Protein AF-A0A2Z3GHL6-F1 (afdb_monomer_lite)

pLDDT: mean 80.48, std 10.23, range [47.72, 93.94]

Radius of gyration: 21.12 Å; chains: 1; bounding box: 36×28×59 Å

Sequence (76 aa):
MQRATYLPHREGSAVQLPSGEACTRQPRLRHARLRWPIARCIRYATCTAENSYLRFLPDIYGRDAAIRRGLLSPAR

Foldseek 3Di:
DPPVVPQCVVQVHPDPDDDPVVCVVPVDDDDDDRPDDDDDDDDDDQWDQDPNDIDGHDPPVCPCVVVCCVVVPPDD

Secondary structure (DSSP, 8-state):
--HHHHHHHHTT----PPPHHHHHHS--------SS---------SEEEETTEEEE---TT-TTHHHHHHHHSPP-

Structure (mmCIF, N/CA/C/O backbone):
data_AF-A0A2Z3GHL6-F1
#
_entry.id   AF-A0A2Z3GHL6-F1
#
loop_
_atom_site.group_PDB
_atom_site.id
_atom_site.type_symbol
_atom_site.label_atom_id
_atom_site.label_alt_id
_atom_site.label_comp_id
_atom_site.label_asym_id
_atom_site.label_entity_id
_atom_site.label_seq_id
_atom_site.pdbx_PDB_ins_code
_atom_site.Cartn_x
_atom_site.Cartn_y
_atom_site.Cartn_z
_atom_site.occupancy
_atom_site.B_iso_or_equiv
_atom_site.auth_seq_id
_atom_site.auth_comp_id
_atom_site.auth_asym_id
_atom_site.auth_atom_id
_atom_site.pdbx_PDB_model_num
ATOM 1 N N . MET A 1 1 ? -5.991 15.590 8.765 1.00 47.72 1 MET A N 1
ATOM 2 C CA . MET A 1 1 ? -6.006 14.365 9.603 1.00 47.72 1 MET A CA 1
ATOM 3 C C . MET A 1 1 ? -7.387 13.697 9.560 1.00 47.72 1 MET A C 1
ATOM 5 O O . MET A 1 1 ? -8.154 13.857 10.492 1.00 47.72 1 MET A O 1
ATOM 9 N N . GLN A 1 2 ? -7.745 12.979 8.486 1.00 56.56 2 GLN A N 1
ATOM 10 C CA . GLN A 1 2 ? -9.101 12.395 8.333 1.00 56.56 2 GLN A CA 1
ATOM 11 C C . GLN A 1 2 ? -9.159 10.864 8.516 1.00 56.56 2 GLN A C 1
ATOM 13 O O . GLN A 1 2 ? -10.235 10.292 8.619 1.00 56.56 2 GLN A O 1
ATOM 18 N N . ARG A 1 3 ? -8.010 10.172 8.580 1.00 58.53 3 ARG A N 1
ATOM 19 C CA . ARG A 1 3 ? -7.974 8.695 8.602 1.00 58.53 3 ARG A CA 1
ATOM 20 C C . ARG A 1 3 ? -8.169 8.071 9.987 1.00 58.53 3 ARG A C 1
ATOM 22 O O . ARG A 1 3 ? -8.691 6.967 10.075 1.00 58.53 3 ARG A O 1
ATOM 29 N N . ALA A 1 4 ? -7.762 8.757 11.057 1.00 66.31 4 ALA A N 1
ATOM 30 C CA . ALA A 1 4 ? -7.800 8.193 12.410 1.00 66.31 4 ALA A CA 1
ATOM 31 C C . ALA A 1 4 ? -9.226 8.081 12.980 1.00 66.31 4 ALA A C 1
ATOM 33 O O . ALA A 1 4 ? -9.494 7.182 13.769 1.00 66.31 4 ALA A O 1
ATOM 34 N N . THR A 1 5 ? -10.148 8.951 12.555 1.00 71.19 5 THR A N 1
ATOM 35 C CA . THR A 1 5 ? -11.555 8.971 12.997 1.00 71.19 5 THR A CA 1
ATOM 36 C C . THR A 1 5 ? -12.441 7.972 12.253 1.00 71.19 5 THR A C 1
ATOM 38 O O . THR A 1 5 ? -13.467 7.558 12.788 1.00 71.19 5 THR A O 1
ATOM 41 N N . TYR A 1 6 ? -12.044 7.550 11.048 1.00 74.44 6 TYR A N 1
ATOM 42 C CA . TYR A 1 6 ? -12.850 6.665 10.202 1.00 74.44 6 TYR A CA 1
ATOM 43 C C . TYR A 1 6 ? -13.122 5.305 10.859 1.00 74.44 6 TYR A C 1
ATOM 45 O O . TYR A 1 6 ? -14.252 4.822 10.845 1.00 74.44 6 TYR A O 1
ATOM 53 N N . LEU A 1 7 ? -12.096 4.696 11.462 1.00 78.50 7 LEU A N 1
ATOM 54 C CA . LEU A 1 7 ? -12.210 3.366 12.064 1.00 78.50 7 LEU A CA 1
ATOM 55 C C . LEU A 1 7 ? -13.125 3.350 13.306 1.00 78.50 7 LEU A C 1
ATOM 57 O O . LEU A 1 7 ? -14.037 2.526 13.325 1.00 78.50 7 LEU A O 1
ATOM 61 N N . PRO A 1 8 ? -12.975 4.258 14.297 1.00 75.31 8 PRO A N 1
ATOM 62 C CA . PRO A 1 8 ? -13.916 4.348 15.417 1.00 75.31 8 PRO A CA 1
ATOM 63 C C . PRO A 1 8 ? -15.357 4.630 14.983 1.00 75.31 8 PRO A C 1
ATOM 65 O O . PRO A 1 8 ? -16.283 4.002 15.491 1.00 75.31 8 PRO A O 1
ATOM 68 N N . HIS A 1 9 ? -15.546 5.533 14.015 1.00 75.94 9 HIS A N 1
ATOM 69 C CA . HIS A 1 9 ? -16.878 5.907 13.545 1.00 75.94 9 HIS A CA 1
ATOM 70 C C . HIS A 1 9 ? -17.587 4.743 12.841 1.00 75.94 9 HIS A C 1
ATOM 72 O O . HIS A 1 9 ? -18.764 4.492 13.087 1.00 75.94 9 HIS A O 1
ATOM 78 N N . ARG A 1 10 ? -16.874 3.994 11.989 1.00 72.94 10 ARG A N 1
ATOM 79 C CA . ARG A 1 10 ? -17.412 2.795 11.324 1.00 72.94 10 ARG A CA 1
ATOM 80 C C . ARG A 1 10 ? -17.875 1.729 12.324 1.00 72.94 10 ARG A C 1
ATOM 82 O O . ARG A 1 10 ? -18.815 0.998 12.043 1.00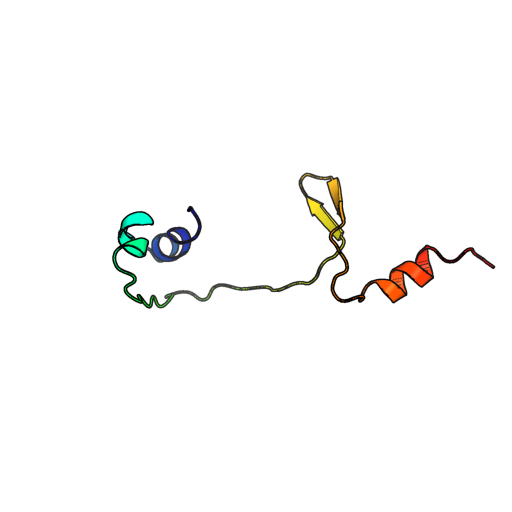 72.94 10 ARG A O 1
ATOM 89 N N . GLU A 1 11 ? -17.228 1.655 13.481 1.00 76.56 11 GLU A N 1
ATOM 90 C CA . GLU A 1 11 ? -17.520 0.702 14.559 1.00 76.56 11 GLU A CA 1
ATOM 91 C C . GLU A 1 11 ? -18.647 1.166 15.502 1.00 76.56 11 GLU A C 1
ATOM 93 O O . GLU A 1 11 ? -18.855 0.579 16.566 1.00 76.56 11 GLU A O 1
ATOM 98 N N . GLY A 1 12 ? -19.350 2.254 15.156 1.00 72.31 12 GLY A N 1
ATOM 99 C CA . GLY A 1 12 ? -20.402 2.844 15.991 1.00 72.31 12 GLY A CA 1
ATOM 100 C C . GLY A 1 12 ? -19.880 3.418 17.311 1.00 72.31 12 GLY A C 1
ATOM 101 O O . GLY A 1 12 ? -20.651 3.671 18.233 1.00 72.31 12 GLY A O 1
ATOM 102 N N . SER A 1 13 ? -18.564 3.604 17.432 1.00 68.75 13 SER A N 1
ATOM 103 C CA . SER A 1 13 ? -17.940 4.151 18.628 1.00 68.75 13 SER A CA 1
ATOM 104 C C . SER A 1 13 ? -17.814 5.664 18.483 1.00 68.75 13 SER A C 1
ATOM 106 O O . SER A 1 13 ? -17.001 6.156 17.702 1.00 68.75 13 SER A O 1
ATOM 108 N N . ALA A 1 14 ? -18.573 6.413 19.287 1.00 65.00 14 ALA A N 1
ATOM 109 C CA . ALA A 1 14 ? -18.459 7.868 19.419 1.00 65.00 14 ALA A CA 1
ATOM 110 C C . ALA A 1 14 ? -17.204 8.275 20.222 1.00 65.00 14 ALA A C 1
ATOM 112 O O . ALA A 1 14 ? -17.262 9.066 21.162 1.00 65.00 14 ALA A O 1
ATOM 113 N N . VAL A 1 15 ? -16.048 7.692 19.892 1.00 68.62 15 VAL A N 1
ATOM 114 C CA . VAL A 1 15 ? -14.779 8.054 20.523 1.00 68.62 15 VAL A CA 1
ATOM 115 C C . VAL A 1 15 ? -14.381 9.425 19.996 1.00 68.62 15 VAL A C 1
ATOM 117 O O . VAL A 1 15 ? -13.937 9.557 18.855 1.00 68.62 15 VAL A O 1
ATOM 120 N N . GLN A 1 16 ? -14.519 10.448 20.839 1.00 69.44 16 GLN A N 1
ATOM 121 C CA . GLN A 1 16 ? -13.879 11.734 20.596 1.00 69.44 16 GLN A CA 1
ATOM 122 C C . GLN A 1 16 ? -12.364 11.528 20.667 1.00 69.44 16 GLN A C 1
ATOM 124 O O . GLN A 1 16 ? -11.784 11.339 21.740 1.00 69.44 16 GLN A O 1
ATOM 129 N N . LEU A 1 17 ? -11.722 11.498 19.500 1.00 74.75 17 LEU A N 1
ATOM 130 C CA . LEU A 1 17 ? -10.270 11.483 19.430 1.00 74.75 17 LEU A CA 1
ATOM 131 C C . LEU A 1 17 ? -9.747 12.865 19.846 1.00 74.75 17 LEU A C 1
ATOM 133 O O . LEU A 1 17 ? -10.281 13.875 19.382 1.00 74.75 17 LEU A O 1
ATOM 137 N N . PRO A 1 18 ? -8.715 12.932 20.707 1.00 73.50 18 PRO A N 1
ATOM 138 C CA . PRO A 1 18 ? -8.060 14.195 21.020 1.00 73.50 18 PRO A CA 1
ATOM 139 C C . PRO A 1 18 ? -7.541 14.863 19.742 1.00 73.50 18 PRO A C 1
ATOM 141 O O . PRO A 1 18 ? -7.180 14.188 18.772 1.00 73.50 18 PRO A O 1
ATOM 144 N N . SER A 1 19 ? -7.491 16.196 19.746 1.00 76.94 19 SER A N 1
ATOM 145 C CA . SER A 1 19 ? -6.910 16.949 18.636 1.00 76.94 19 SER A CA 1
ATOM 146 C C . SER A 1 19 ? -5.445 16.554 18.426 1.00 76.94 19 SER A C 1
ATOM 148 O O . SER A 1 19 ? -4.757 16.122 19.357 1.00 76.94 19 SER A O 1
ATOM 150 N N . GLY A 1 20 ? -4.945 16.718 17.199 1.00 76.31 20 GLY A N 1
ATOM 151 C CA . GLY A 1 20 ? -3.550 16.395 16.887 1.00 76.31 20 GLY A CA 1
ATOM 152 C C . GLY A 1 20 ? -2.561 17.131 17.796 1.00 76.31 20 GLY A C 1
ATOM 153 O O . GLY A 1 20 ? -1.629 16.520 18.302 1.00 76.31 20 GLY A O 1
ATOM 154 N N . GLU A 1 21 ? -2.829 18.403 18.100 1.00 79.75 21 GLU A N 1
ATOM 155 C CA . GLU A 1 21 ? -2.010 19.200 19.020 1.00 79.75 21 GLU A CA 1
ATOM 156 C C . GLU A 1 21 ? -2.019 18.671 20.459 1.00 79.75 21 GLU A C 1
ATOM 158 O O . GLU A 1 21 ? -0.986 18.691 21.131 1.00 79.75 21 GLU A O 1
ATOM 163 N N . ALA A 1 22 ? -3.169 18.187 20.944 1.00 77.69 22 ALA A N 1
ATOM 164 C CA . ALA A 1 22 ? -3.273 17.581 22.269 1.00 77.69 22 ALA A CA 1
ATOM 165 C C . ALA A 1 22 ? -2.481 16.264 22.341 1.00 77.69 22 ALA A C 1
ATOM 167 O O . ALA A 1 22 ? -1.818 16.003 23.345 1.00 77.69 22 ALA A O 1
ATOM 168 N N . CYS A 1 23 ? -2.479 15.475 21.260 1.00 77.81 23 CYS A N 1
ATOM 169 C CA . CYS A 1 23 ? -1.628 14.288 21.133 1.00 77.81 23 CYS A CA 1
ATOM 170 C C . CYS A 1 23 ? -0.134 14.629 21.109 1.00 77.81 23 CYS A C 1
ATOM 172 O O . CYS A 1 23 ? 0.647 13.915 21.729 1.00 77.81 23 CYS A O 1
ATOM 174 N N . THR A 1 24 ? 0.273 15.704 20.425 1.00 81.94 24 THR A N 1
ATOM 175 C CA . THR A 1 24 ? 1.680 16.135 20.397 1.00 81.94 24 THR A CA 1
ATOM 176 C C . THR A 1 24 ? 2.155 16.588 21.774 1.00 81.94 24 THR A C 1
ATOM 178 O O . THR A 1 24 ? 3.261 16.247 22.182 1.00 81.94 24 THR A O 1
ATOM 181 N N . ARG A 1 25 ? 1.314 17.325 22.512 1.00 83.81 25 ARG A N 1
ATOM 182 C CA . ARG A 1 25 ? 1.646 17.805 23.863 1.00 83.81 25 ARG A CA 1
ATOM 183 C C . ARG A 1 25 ? 1.704 16.685 24.899 1.00 83.81 25 ARG A C 1
ATOM 185 O O . ARG A 1 25 ? 2.500 16.767 25.827 1.00 83.81 25 ARG A O 1
ATOM 192 N N . GLN A 1 26 ? 0.860 15.661 24.772 1.00 81.38 26 GLN A N 1
ATOM 193 C CA . GLN A 1 26 ? 0.841 14.511 25.678 1.00 81.38 26 GLN A CA 1
ATOM 194 C C . GLN A 1 26 ? 0.613 13.213 24.894 1.00 81.38 26 GLN A C 1
ATOM 196 O O . GLN A 1 26 ? -0.531 12.753 24.776 1.00 81.38 26 GLN A O 1
ATOM 201 N N . PRO A 1 27 ? 1.686 12.589 24.378 1.00 78.88 27 PRO A N 1
ATOM 202 C CA . PRO A 1 27 ? 1.574 11.341 23.643 1.00 78.88 27 PRO A CA 1
ATOM 203 C C . PRO A 1 27 ? 1.210 10.213 24.612 1.00 78.88 27 PRO A C 1
ATOM 205 O O . PRO A 1 27 ? 2.058 9.619 25.272 1.00 78.88 27 PRO A O 1
ATOM 208 N N . ARG A 1 28 ? -0.086 9.918 24.717 1.00 80.94 28 ARG A N 1
ATOM 209 C CA . ARG A 1 28 ? -0.593 8.746 25.436 1.00 80.94 28 ARG A CA 1
ATOM 210 C C . ARG A 1 28 ? -0.945 7.661 24.433 1.00 80.94 28 ARG A C 1
ATOM 212 O O . ARG A 1 28 ? -1.799 7.873 23.570 1.00 80.94 28 ARG A O 1
ATOM 219 N N . LEU A 1 29 ? -0.316 6.495 24.572 1.00 79.81 29 LEU A N 1
ATOM 220 C CA . LEU A 1 29 ? -0.636 5.329 23.757 1.00 79.81 29 LEU A CA 1
ATOM 221 C C . LEU A 1 29 ? -2.083 4.898 24.026 1.00 79.81 29 LEU A C 1
ATOM 223 O O . LEU A 1 29 ? -2.478 4.687 25.173 1.00 79.81 29 LEU A O 1
ATOM 227 N N . ARG A 1 30 ? -2.877 4.769 22.962 1.00 77.00 30 ARG A N 1
ATOM 228 C CA . ARG A 1 30 ? -4.260 4.290 23.025 1.00 77.00 30 ARG A CA 1
ATOM 229 C C . ARG A 1 30 ? -4.412 3.109 22.085 1.00 7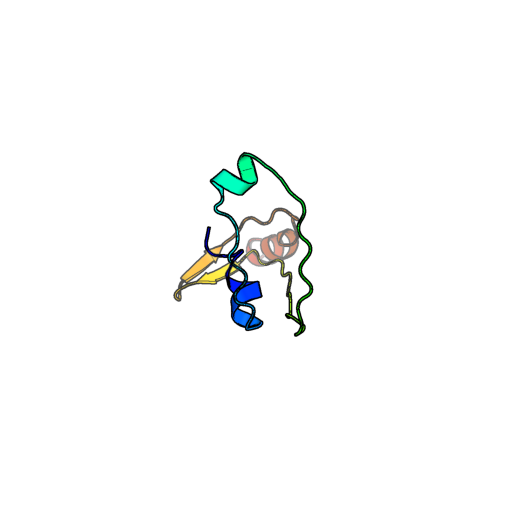7.00 30 ARG A C 1
ATOM 231 O O . ARG A 1 30 ? -4.155 3.229 20.891 1.00 77.00 30 ARG A O 1
ATOM 238 N N . HIS A 1 31 ? -4.856 1.986 22.628 1.00 79.56 31 HIS A N 1
ATOM 239 C CA . HIS A 1 31 ? -5.197 0.808 21.845 1.00 79.56 31 HIS A CA 1
ATOM 240 C C . HIS A 1 31 ? -6.703 0.798 21.595 1.00 79.56 31 HIS A C 1
ATOM 242 O O . HIS A 1 31 ? -7.486 1.022 22.516 1.00 79.56 31 HIS A O 1
ATOM 248 N N . ALA A 1 32 ? -7.107 0.515 20.361 1.00 76.31 32 ALA A N 1
ATOM 249 C CA . ALA A 1 32 ? -8.499 0.281 20.004 1.00 76.31 32 ALA A CA 1
ATOM 250 C C . ALA A 1 32 ? -8.599 -1.083 19.322 1.00 76.31 32 ALA A C 1
ATOM 252 O O . ALA A 1 32 ? -7.817 -1.388 18.420 1.00 76.31 32 ALA A O 1
ATOM 253 N N . ARG A 1 33 ? -9.549 -1.910 19.764 1.00 79.69 33 ARG A N 1
ATOM 254 C CA . ARG A 1 33 ? -9.903 -3.152 19.073 1.00 79.69 33 ARG A CA 1
ATOM 255 C C . ARG A 1 33 ? -11.032 -2.854 18.095 1.00 79.69 33 ARG A C 1
ATOM 257 O O . ARG A 1 33 ? -12.008 -2.208 18.466 1.00 79.69 33 ARG A O 1
ATOM 264 N N . LEU A 1 34 ? -10.882 -3.323 16.864 1.00 80.31 34 LEU A N 1
ATOM 265 C CA . LEU A 1 34 ? -11.958 -3.320 15.877 1.00 80.31 34 LEU A CA 1
ATOM 266 C C . LEU A 1 34 ? -12.923 -4.457 16.227 1.00 80.31 34 LEU A C 1
ATOM 268 O O . LEU A 1 34 ? -12.459 -5.544 16.580 1.00 80.31 34 LEU A O 1
ATOM 272 N N . ARG A 1 35 ? -14.237 -4.211 16.173 1.00 82.44 35 ARG A N 1
ATOM 273 C CA . ARG A 1 35 ? -15.232 -5.269 16.408 1.00 82.44 35 ARG A CA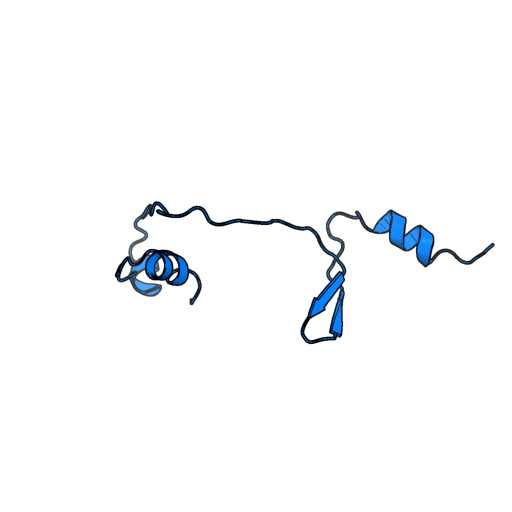 1
ATOM 274 C C . ARG A 1 35 ? -15.400 -6.111 15.151 1.00 82.44 35 ARG A C 1
ATOM 276 O O . ARG A 1 35 ? -15.592 -7.317 15.261 1.00 82.44 35 ARG A O 1
ATOM 283 N N . TRP A 1 36 ? -15.271 -5.495 13.976 1.00 81.81 36 TRP A N 1
ATOM 284 C CA . TRP A 1 36 ? -15.370 -6.170 12.690 1.00 81.81 36 TRP A CA 1
ATOM 285 C C . TRP A 1 36 ? -14.008 -6.248 11.995 1.00 81.81 36 TRP A C 1
ATOM 287 O O . TRP A 1 36 ? -13.258 -5.265 11.966 1.00 81.81 36 TRP A O 1
ATOM 297 N N . PRO A 1 37 ? -13.666 -7.398 11.387 1.00 83.50 37 PRO A N 1
ATOM 298 C CA . PRO A 1 37 ? -12.440 -7.514 10.618 1.00 83.50 37 PRO A CA 1
ATOM 299 C C . PRO A 1 37 ? -12.459 -6.547 9.430 1.00 83.50 37 PRO A C 1
ATOM 301 O O . PRO A 1 37 ? -13.481 -6.321 8.776 1.00 83.50 37 PRO A O 1
ATOM 304 N N . ILE A 1 38 ? -11.294 -5.979 9.128 1.00 84.12 38 ILE A N 1
ATOM 305 C CA . ILE A 1 38 ? -11.104 -5.094 7.982 1.00 84.12 38 ILE A CA 1
ATOM 306 C C . ILE A 1 38 ? -10.091 -5.740 7.059 1.00 84.12 38 ILE A C 1
ATOM 308 O O . ILE A 1 38 ? -8.940 -5.952 7.438 1.00 84.12 38 ILE A O 1
ATOM 312 N N . ALA A 1 39 ? -10.524 -6.035 5.836 1.00 85.94 39 ALA A N 1
ATOM 313 C CA . ALA A 1 39 ? -9.636 -6.546 4.811 1.00 85.94 39 ALA A CA 1
ATOM 314 C C . ALA A 1 39 ? -8.554 -5.500 4.505 1.00 85.94 39 ALA A C 1
ATOM 316 O O . ALA A 1 39 ? -8.848 -4.379 4.086 1.00 85.94 39 ALA A O 1
ATOM 317 N N . ARG A 1 40 ? -7.290 -5.875 4.711 1.00 85.06 40 ARG A N 1
ATOM 318 C CA . ARG A 1 40 ? -6.130 -5.067 4.341 1.00 85.06 40 ARG A CA 1
ATOM 319 C C . ARG A 1 40 ? -5.376 -5.789 3.236 1.00 85.06 40 ARG A C 1
ATOM 321 O O . ARG A 1 40 ? -4.697 -6.777 3.489 1.00 85.06 40 ARG A O 1
ATOM 328 N N . CYS A 1 41 ? -5.497 -5.290 2.011 1.00 86.81 41 CYS A N 1
ATOM 329 C CA . CYS A 1 41 ? -4.751 -5.810 0.874 1.00 86.81 41 CYS A CA 1
ATOM 330 C C . CYS A 1 41 ? -3.527 -4.924 0.631 1.00 86.81 41 CYS A C 1
ATOM 332 O O . CYS A 1 41 ? -3.667 -3.741 0.329 1.00 86.81 41 CYS A O 1
ATOM 334 N N . ILE A 1 42 ? -2.331 -5.490 0.789 1.00 88.25 42 ILE A N 1
ATOM 335 C CA . ILE A 1 42 ? -1.079 -4.822 0.432 1.00 88.25 42 ILE A CA 1
ATOM 336 C C . ILE A 1 42 ? -0.676 -5.366 -0.931 1.00 88.25 42 ILE A C 1
ATOM 338 O O . ILE A 1 42 ? -0.392 -6.554 -1.068 1.00 88.25 42 ILE A O 1
ATOM 342 N N . ARG A 1 43 ? -0.696 -4.499 -1.944 1.00 89.88 43 ARG A N 1
ATOM 343 C CA . ARG A 1 43 ? -0.287 -4.838 -3.307 1.00 89.88 43 ARG A CA 1
ATOM 344 C C . ARG A 1 43 ? 0.886 -3.971 -3.715 1.00 89.88 43 ARG A C 1
ATOM 346 O O . ARG A 1 43 ? 0.959 -2.803 -3.342 1.00 89.88 43 ARG A O 1
ATOM 353 N N . TYR A 1 44 ? 1.770 -4.563 -4.501 1.00 91.44 44 TYR A N 1
ATOM 354 C CA . TYR A 1 44 ? 2.791 -3.837 -5.229 1.00 91.44 44 TYR A CA 1
ATOM 355 C C . TYR A 1 44 ? 2.310 -3.658 -6.663 1.00 91.44 44 TYR A C 1
ATOM 357 O O . TYR A 1 44 ? 2.044 -4.646 -7.345 1.00 91.44 44 TYR A O 1
ATOM 365 N N . ALA A 1 45 ? 2.154 -2.408 -7.081 1.00 91.62 45 ALA A N 1
ATOM 366 C CA . ALA A 1 45 ? 1.789 -2.046 -8.437 1.00 91.62 45 ALA A CA 1
ATOM 367 C C . ALA A 1 45 ? 2.622 -0.836 -8.856 1.00 91.62 45 ALA A C 1
ATOM 369 O O . ALA A 1 45 ? 2.737 0.139 -8.118 1.00 91.62 45 ALA A O 1
ATOM 370 N N . THR A 1 46 ? 3.189 -0.924 -10.045 1.00 92.50 46 THR A N 1
ATOM 371 C CA . THR A 1 46 ? 4.005 0.094 -10.721 1.00 92.50 46 THR A CA 1
ATOM 372 C C . THR A 1 46 ? 3.237 0.761 -11.864 1.00 92.50 46 THR A C 1
ATOM 374 O O . THR A 1 46 ? 3.703 1.723 -12.468 1.00 92.50 46 THR A O 1
ATOM 377 N N . CYS A 1 47 ? 2.023 0.284 -12.139 1.00 91.12 47 CYS A N 1
ATOM 378 C CA . CYS A 1 47 ? 1.061 0.880 -13.050 1.00 91.12 47 CYS A CA 1
ATOM 379 C C . CYS A 1 47 ? -0.342 0.743 -12.450 1.00 91.12 47 CYS A C 1
ATOM 381 O O . CYS A 1 47 ? -0.739 -0.340 -12.012 1.00 91.12 47 CYS A O 1
ATOM 383 N N . THR A 1 48 ? -1.086 1.844 -12.400 1.00 93.62 48 THR A N 1
ATOM 384 C CA . THR A 1 48 ? -2.444 1.907 -11.844 1.00 93.62 48 THR A CA 1
ATOM 385 C C . THR A 1 48 ? -3.335 2.773 -12.721 1.00 93.62 48 THR A C 1
ATOM 387 O O . THR A 1 48 ? -2.859 3.762 -13.270 1.00 93.62 48 THR A O 1
ATOM 390 N N . ALA A 1 49 ? -4.626 2.454 -12.813 1.00 93.50 49 ALA A N 1
ATOM 391 C CA . ALA A 1 49 ? -5.614 3.341 -13.419 1.00 93.50 49 ALA A CA 1
ATOM 392 C C . ALA A 1 49 ? -6.254 4.227 -12.336 1.00 93.50 49 ALA A C 1
ATOM 394 O O . ALA A 1 49 ? -6.830 3.713 -11.377 1.00 93.50 49 ALA A O 1
ATOM 395 N N . GLU A 1 50 ? -6.156 5.545 -12.486 1.00 92.38 50 GLU A N 1
ATOM 396 C CA . GLU A 1 50 ? -6.750 6.544 -11.593 1.00 92.38 50 GLU A CA 1
ATOM 397 C C . GLU A 1 50 ? -7.497 7.573 -12.452 1.00 92.38 50 GLU A C 1
ATOM 399 O O . GLU A 1 50 ? -6.925 8.142 -13.378 1.00 92.38 50 GLU A O 1
ATOM 404 N N . ASN A 1 51 ? -8.791 7.785 -12.188 1.00 90.00 51 ASN A N 1
ATOM 405 C CA . ASN A 1 51 ? -9.650 8.707 -12.952 1.00 90.00 51 ASN A CA 1
ATOM 406 C C . ASN A 1 51 ? -9.618 8.487 -14.478 1.00 90.00 51 ASN A C 1
ATOM 408 O O . ASN A 1 51 ? -9.568 9.445 -15.240 1.00 90.00 51 ASN A O 1
ATOM 412 N N . SER A 1 52 ? -9.625 7.226 -14.922 1.00 92.81 52 SER A N 1
ATOM 413 C CA . SER A 1 52 ? -9.508 6.832 -16.340 1.00 92.81 52 SER A CA 1
ATOM 414 C C . SER A 1 52 ? -8.147 7.106 -16.994 1.00 92.81 52 SER A C 1
ATOM 416 O O . SER A 1 52 ? -7.999 6.888 -18.194 1.00 92.81 52 SER A O 1
ATOM 418 N N . TYR A 1 53 ? -7.135 7.510 -16.224 1.00 93.69 53 TYR A N 1
ATOM 419 C CA . TYR A 1 53 ? -5.768 7.690 -16.707 1.00 93.69 53 TYR A CA 1
ATOM 420 C C . TYR A 1 53 ? -4.834 6.626 -16.143 1.00 93.69 53 TYR A C 1
ATOM 422 O O . TYR A 1 53 ? -4.924 6.242 -14.975 1.00 93.69 53 TYR A O 1
ATOM 430 N N . LEU A 1 54 ? -3.896 6.170 -16.975 1.00 92.88 54 LEU A N 1
ATOM 431 C CA . LEU A 1 54 ? -2.793 5.338 -16.514 1.00 92.88 54 LEU A CA 1
ATOM 432 C C . LEU A 1 54 ? -1.774 6.203 -15.775 1.00 92.88 54 LEU A C 1
ATOM 434 O O . LEU A 1 54 ? -1.278 7.201 -16.295 1.00 92.88 54 LEU A O 1
ATOM 438 N N . ARG A 1 55 ? -1.437 5.775 -14.563 1.00 93.00 55 ARG A N 1
ATOM 439 C CA . ARG A 1 55 ? -0.404 6.358 -13.721 1.00 93.00 55 ARG A CA 1
ATOM 440 C C . ARG A 1 55 ? 0.678 5.322 -13.471 1.00 93.00 55 ARG A C 1
ATOM 442 O O . ARG A 1 55 ? 0.409 4.258 -12.915 1.00 93.00 55 ARG A O 1
ATOM 449 N N . PHE A 1 56 ? 1.903 5.667 -13.844 1.00 90.81 56 PHE A N 1
ATOM 450 C CA . PHE A 1 56 ? 3.083 4.855 -13.575 1.00 90.81 56 PHE A CA 1
ATOM 451 C C . PHE A 1 56 ? 3.720 5.276 -12.249 1.00 90.81 56 PHE A C 1
ATOM 453 O O . PHE A 1 56 ? 3.852 6.464 -11.952 1.00 90.81 56 PHE A O 1
ATOM 460 N N . LEU A 1 57 ? 4.088 4.288 -11.442 1.00 91.38 57 LEU A N 1
ATOM 461 C CA . LEU A 1 57 ? 4.715 4.443 -10.136 1.00 91.38 57 LEU A CA 1
ATOM 462 C C . LEU A 1 57 ? 6.138 3.856 -10.184 1.00 91.38 57 LEU A C 1
ATOM 464 O O . LEU A 1 57 ? 6.394 2.952 -10.981 1.00 91.38 57 LEU A O 1
ATOM 468 N N . PRO A 1 58 ? 7.074 4.338 -9.348 1.00 91.12 58 PRO A N 1
ATOM 469 C CA . PRO A 1 58 ? 8.453 3.855 -9.373 1.00 91.12 58 PRO A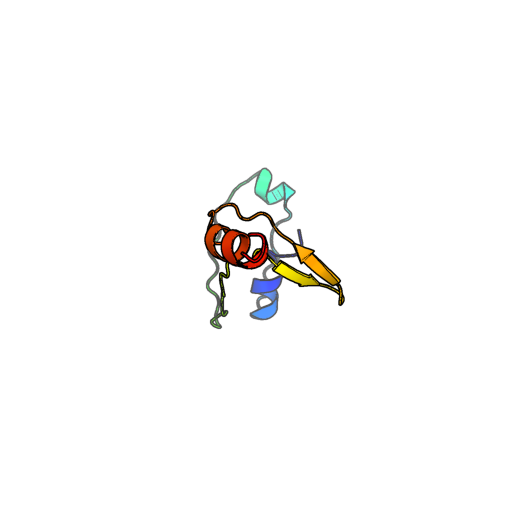 CA 1
ATOM 470 C C . PRO A 1 58 ? 8.585 2.358 -9.046 1.00 91.12 58 PRO A C 1
ATOM 472 O O . PRO A 1 58 ? 8.048 1.890 -8.040 1.00 91.12 58 PRO A O 1
ATOM 475 N N . ASP A 1 59 ? 9.374 1.629 -9.844 1.00 91.88 59 ASP A N 1
ATOM 476 C CA . ASP A 1 59 ? 9.733 0.226 -9.585 1.00 91.88 59 ASP A CA 1
ATOM 477 C C . ASP A 1 59 ? 10.870 0.113 -8.552 1.00 91.88 59 ASP A C 1
ATOM 479 O O . ASP A 1 59 ? 12.004 -0.244 -8.868 1.00 91.88 59 ASP A O 1
ATOM 483 N N . ILE A 1 60 ? 10.579 0.457 -7.297 1.00 93.94 60 ILE A N 1
ATOM 484 C CA . ILE A 1 60 ? 11.582 0.485 -6.217 1.00 93.94 60 ILE A CA 1
ATOM 485 C C . ILE A 1 60 ? 12.133 -0.897 -5.842 1.00 93.94 60 ILE A C 1
ATOM 487 O O . ILE A 1 60 ? 13.196 -0.980 -5.233 1.00 93.94 60 ILE A O 1
ATOM 491 N N . TYR A 1 61 ? 11.428 -1.979 -6.188 1.00 92.88 61 TYR A N 1
ATOM 492 C CA . TYR A 1 61 ? 11.879 -3.351 -5.927 1.00 92.88 61 TYR A CA 1
ATOM 493 C C . TYR A 1 61 ? 12.490 -4.034 -7.155 1.00 92.88 61 TYR A C 1
ATOM 495 O O . TYR A 1 61 ? 12.848 -5.209 -7.068 1.00 92.88 61 TYR A O 1
ATOM 503 N N . GLY A 1 62 ? 12.597 -3.341 -8.293 1.00 91.56 62 GLY A N 1
ATOM 504 C CA . GLY A 1 62 ? 13.177 -3.891 -9.520 1.00 91.56 6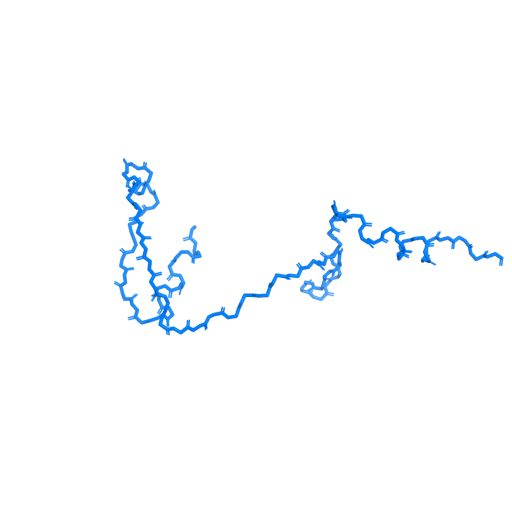2 GLY A CA 1
ATOM 505 C C . GLY A 1 62 ? 12.399 -5.071 -10.118 1.00 91.56 62 GLY A C 1
ATOM 506 O O . GLY A 1 62 ? 12.967 -5.845 -10.892 1.00 91.56 62 GLY A O 1
ATOM 507 N N . ARG A 1 63 ? 11.126 -5.262 -9.744 1.00 89.75 63 ARG A N 1
ATOM 508 C CA . ARG A 1 63 ? 10.331 -6.433 -10.162 1.00 89.75 63 ARG A CA 1
ATOM 509 C C . ARG A 1 63 ? 9.908 -6.345 -11.623 1.00 89.75 63 ARG A C 1
ATOM 511 O O . ARG A 1 63 ? 9.711 -7.375 -12.265 1.00 89.75 63 ARG A O 1
ATOM 518 N N . ASP A 1 64 ? 9.858 -5.139 -12.170 1.00 90.12 64 ASP A N 1
ATOM 519 C CA . ASP A 1 64 ? 9.423 -4.907 -13.540 1.00 90.12 64 ASP A CA 1
ATOM 520 C C . ASP A 1 64 ? 10.578 -5.004 -14.532 1.00 90.12 64 ASP A C 1
ATOM 522 O O . ASP A 1 64 ? 10.361 -4.971 -15.741 1.00 90.12 64 ASP A O 1
ATOM 526 N N . ALA A 1 65 ? 11.819 -5.167 -14.062 1.00 86.06 65 ALA A N 1
ATOM 527 C CA . ALA A 1 65 ? 12.990 -5.249 -14.929 1.00 86.06 65 ALA A CA 1
ATOM 528 C C . ALA A 1 65 ? 12.876 -6.367 -15.984 1.00 86.06 65 ALA A C 1
ATOM 530 O O . ALA A 1 65 ? 13.396 -6.228 -17.091 1.00 86.06 65 ALA A O 1
ATOM 531 N N . ALA A 1 66 ? 12.206 -7.479 -15.665 1.00 84.44 66 ALA A N 1
ATOM 532 C CA . ALA A 1 66 ? 11.929 -8.549 -16.624 1.00 84.44 66 ALA A CA 1
ATOM 533 C C . ALA A 1 66 ? 10.914 -8.116 -17.696 1.00 84.44 66 ALA A C 1
ATOM 535 O O . ALA A 1 66 ? 11.181 -8.272 -18.886 1.00 84.44 66 ALA A O 1
ATOM 536 N N . ILE A 1 67 ? 9.801 -7.505 -17.280 1.00 83.62 67 ILE A N 1
ATOM 537 C CA . ILE A 1 67 ? 8.752 -6.993 -18.173 1.00 83.62 67 ILE A CA 1
ATOM 538 C C . ILE A 1 67 ? 9.326 -5.914 -19.094 1.00 83.62 67 ILE A C 1
ATOM 540 O O . ILE A 1 67 ? 9.150 -5.966 -20.306 1.00 83.62 67 ILE A O 1
ATOM 544 N N . ARG A 1 68 ? 10.088 -4.972 -18.533 1.00 79.44 68 ARG A N 1
ATOM 545 C CA . ARG A 1 68 ? 10.727 -3.889 -19.280 1.00 79.44 68 ARG A CA 1
ATOM 546 C C . ARG A 1 68 ? 11.698 -4.415 -20.334 1.00 79.44 68 ARG A C 1
ATOM 548 O O . ARG A 1 68 ? 11.716 -3.891 -21.438 1.00 79.44 68 ARG A O 1
ATOM 555 N N . ARG A 1 69 ? 12.478 -5.453 -20.017 1.00 82.12 69 ARG A N 1
ATOM 556 C CA . ARG A 1 69 ? 13.344 -6.118 -21.004 1.00 82.12 69 ARG A CA 1
ATOM 557 C C . ARG A 1 69 ? 12.520 -6.778 -22.109 1.00 82.12 69 ARG A C 1
ATOM 559 O O . ARG A 1 69 ? 12.811 -6.560 -23.270 1.00 82.12 69 ARG A O 1
ATOM 566 N N . GLY A 1 70 ? 11.462 -7.509 -21.768 1.00 81.94 70 GLY A N 1
ATOM 567 C CA . GLY A 1 70 ? 10.606 -8.151 -22.772 1.00 81.94 70 GLY A CA 1
ATOM 568 C C . GLY A 1 70 ? 9.864 -7.170 -23.688 1.00 81.94 70 GLY A C 1
ATOM 569 O O . GLY A 1 70 ? 9.703 -7.453 -24.867 1.00 81.94 70 GLY A O 1
ATOM 570 N N . LEU A 1 71 ? 9.428 -6.022 -23.160 1.00 78.94 71 LEU A N 1
ATOM 571 C CA . LEU A 1 71 ? 8.645 -5.032 -23.909 1.00 78.94 71 LEU A CA 1
ATOM 572 C C . LEU A 1 71 ? 9.493 -4.005 -24.668 1.00 78.94 71 LEU A C 1
ATOM 574 O O . LEU A 1 71 ? 9.038 -3.489 -25.683 1.00 78.94 71 LEU A O 1
ATOM 578 N N . LEU A 1 72 ? 10.680 -3.658 -24.157 1.00 73.69 72 LEU A N 1
ATOM 579 C CA . LEU A 1 72 ? 11.519 -2.584 -24.712 1.00 73.69 72 LEU A CA 1
ATOM 580 C C . LEU A 1 72 ? 12.786 -3.090 -25.408 1.00 73.69 72 LEU A C 1
ATOM 582 O O . LEU A 1 72 ? 13.557 -2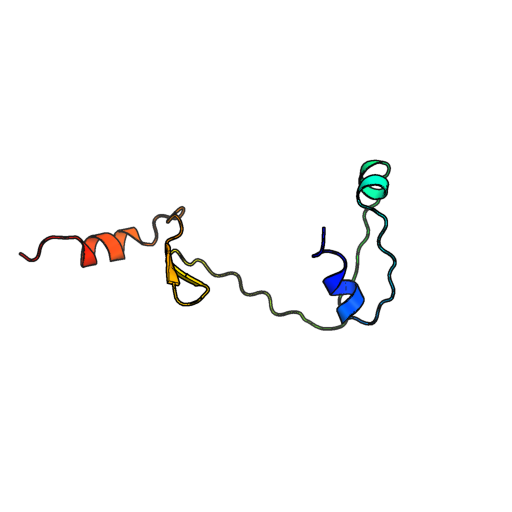.281 -25.922 1.00 73.69 72 LEU A O 1
ATOM 586 N N . SER A 1 73 ? 13.041 -4.400 -25.422 1.00 70.06 73 SER A N 1
ATOM 587 C CA . SER A 1 73 ? 14.078 -4.942 -26.295 1.00 70.06 73 SER A CA 1
ATOM 588 C C . SER A 1 73 ? 13.627 -4.833 -27.757 1.00 70.06 73 SER A C 1
ATOM 590 O O . SER A 1 73 ? 12.488 -5.190 -28.061 1.00 70.06 73 SER A O 1
ATOM 592 N N . PRO A 1 74 ? 14.489 -4.351 -28.670 1.00 60.56 74 PRO A N 1
ATOM 593 C CA . PRO A 1 74 ? 14.165 -4.324 -30.089 1.00 60.56 74 PRO A CA 1
ATOM 594 C C . PRO A 1 74 ? 13.891 -5.751 -30.575 1.00 60.56 74 PRO A C 1
ATOM 596 O O . PRO A 1 74 ? 14.619 -6.682 -30.216 1.00 60.56 74 PRO A O 1
ATOM 599 N N . ALA A 1 75 ? 12.823 -5.913 -31.361 1.00 62.38 75 ALA A N 1
ATOM 600 C CA . ALA A 1 75 ? 12.556 -7.159 -32.065 1.00 62.38 75 ALA A CA 1
ATOM 601 C C . ALA A 1 75 ? 13.789 -7.501 -32.910 1.00 62.38 75 ALA A C 1
ATOM 603 O O . ALA A 1 75 ? 14.334 -6.632 -33.593 1.00 62.38 75 ALA A O 1
ATOM 604 N N . ARG A 1 76 ? 14.271 -8.734 -32.767 1.00 59.03 76 ARG A N 1
ATOM 605 C CA . ARG A 1 76 ? 15.429 -9.228 -33.505 1.00 59.03 76 ARG A CA 1
ATOM 606 C C . ARG A 1 76 ? 15.072 -9.480 -34.962 1.00 59.03 76 ARG A C 1
ATOM 608 O O . ARG A 1 76 ? 13.931 -9.939 -35.192 1.00 59.03 76 ARG A O 1
#

Organism: NCBI:txid1850093